Protein AF-A0A5D3CBD1-F1 (afdb_monomer_lite)

Organism: Cucumis melo var. makuwa (NCBI:txid1194695)

pLDDT: mean 77.04, std 16.23, range [47.97, 93.94]

Secondary structure (DSSP, 8-state):
--SHHHHHHHHHTS-HHHHHHHHHT--SSHHHHHHHHHHHHHHHHHHHHHHHHHHHHS---------------

Sequence (73 aa):
MAESIPMDAFATGLEPSLQAEVVSRYPHTLDACIGEAQLVNDRNLASKLAEVEWGNQGSGSVVTQPSKKDGRN

Structure (mmCIF, N/CA/C/O backbone):
data_AF-A0A5D3CBD1-F1
#
_entry.id   AF-A0A5D3CBD1-F1
#
loop_
_atom_site.group_PDB
_atom_site.id
_atom_site.type_symbol
_atom_site.label_atom_id
_atom_site.label_alt_id
_atom_site.label_comp_id
_atom_site.label_asym_id
_atom_site.label_entity_id
_atom_site.label_seq_id
_atom_site.pdbx_PDB_ins_code
_atom_site.Cartn_x
_atom_site.Cartn_y
_atom_site.Cartn_z
_atom_site.occupancy
_atom_site.B_iso_or_equiv
_atom_site.auth_seq_id
_atom_site.auth_comp_id
_atom_site.auth_asym_id
_atom_site.auth_atom_id
_atom_site.pdbx_PDB_model_num
ATOM 1 N N . MET A 1 1 ? 8.505 -8.696 -18.364 1.00 57.28 1 MET A N 1
ATOM 2 C CA . MET A 1 1 ? 8.678 -9.652 -17.238 1.00 57.28 1 MET A CA 1
ATOM 3 C C . MET A 1 1 ? 9.629 -9.155 -16.136 1.00 57.28 1 MET A C 1
ATOM 5 O O . MET A 1 1 ? 9.735 -9.838 -15.132 1.00 57.28 1 MET A O 1
ATOM 9 N N . ALA A 1 2 ? 10.282 -7.986 -16.249 1.00 59.72 2 ALA A N 1
ATOM 10 C CA . ALA A 1 2 ? 11.224 -7.490 -15.227 1.00 59.72 2 ALA A CA 1
ATOM 11 C C . ALA A 1 2 ? 10.643 -6.420 -14.275 1.00 59.72 2 ALA A C 1
ATOM 13 O O . ALA A 1 2 ? 11.295 -6.048 -13.307 1.00 59.72 2 ALA A O 1
ATOM 14 N N . GLU A 1 3 ? 9.425 -5.933 -14.520 1.00 61.00 3 GLU A N 1
ATOM 15 C CA . GLU A 1 3 ? 8.786 -4.890 -13.699 1.00 61.00 3 GLU A CA 1
ATOM 16 C C . GLU A 1 3 ? 8.194 -5.405 -12.379 1.00 61.00 3 GLU A C 1
ATOM 18 O O . GLU A 1 3 ? 8.026 -4.630 -11.446 1.00 61.00 3 GLU A O 1
ATOM 23 N N . SER A 1 4 ? 7.946 -6.715 -12.265 1.00 64.06 4 SER A N 1
ATOM 24 C CA . SER A 1 4 ? 7.300 -7.305 -11.085 1.00 64.06 4 SER A CA 1
ATOM 25 C C . SER A 1 4 ? 8.250 -7.494 -9.894 1.00 64.06 4 SER A C 1
ATOM 27 O O . SER A 1 4 ? 7.806 -7.414 -8.755 1.00 64.06 4 SER A O 1
ATOM 29 N N . ILE A 1 5 ? 9.552 -7.715 -10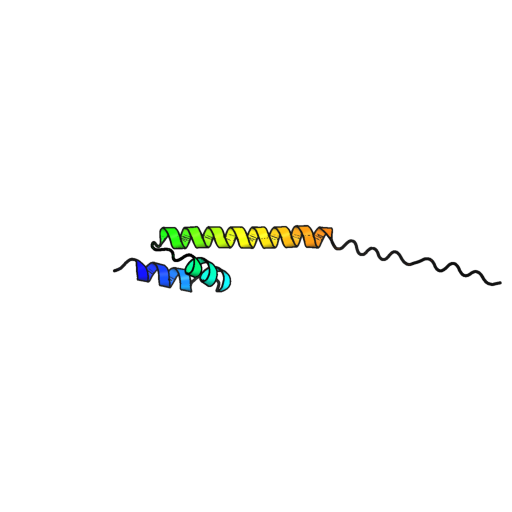.132 1.00 70.12 5 ILE A N 1
ATOM 30 C CA . ILE A 1 5 ? 10.548 -7.907 -9.056 1.00 70.12 5 ILE A CA 1
ATOM 31 C C . ILE A 1 5 ? 10.731 -6.628 -8.210 1.00 70.12 5 ILE A C 1
ATOM 33 O O . ILE A 1 5 ? 10.709 -6.727 -6.985 1.00 70.12 5 ILE A O 1
ATOM 37 N N . PRO A 1 6 ? 10.854 -5.420 -8.804 1.00 81.25 6 PRO A N 1
ATOM 38 C CA . PRO A 1 6 ? 10.891 -4.171 -8.040 1.00 81.25 6 PRO A CA 1
ATOM 39 C C . PRO A 1 6 ? 9.644 -3.933 -7.183 1.00 81.25 6 PRO A C 1
ATOM 41 O O . PRO A 1 6 ? 9.748 -3.383 -6.091 1.00 81.25 6 PRO A O 1
ATOM 44 N N . MET A 1 7 ? 8.471 -4.337 -7.675 1.00 84.69 7 MET A N 1
ATOM 45 C CA . M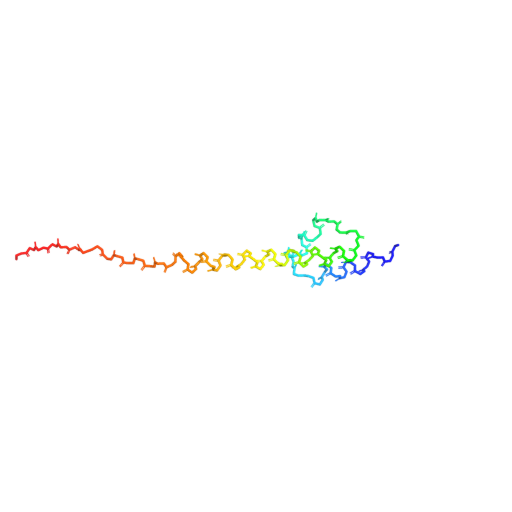ET A 1 7 ? 7.194 -4.125 -6.988 1.00 84.69 7 MET A CA 1
ATOM 46 C C . MET A 1 7 ? 7.051 -5.029 -5.771 1.00 84.69 7 MET A C 1
ATOM 48 O O . MET A 1 7 ? 6.625 -4.563 -4.720 1.00 84.69 7 MET A O 1
ATOM 52 N N . ASP A 1 8 ? 7.448 -6.293 -5.905 1.00 84.50 8 ASP A N 1
ATOM 53 C CA . ASP A 1 8 ? 7.426 -7.266 -4.814 1.00 84.50 8 ASP A CA 1
ATOM 54 C C . ASP A 1 8 ? 8.431 -6.895 -3.712 1.00 84.50 8 ASP A C 1
ATOM 56 O O . ASP A 1 8 ? 8.085 -6.858 -2.531 1.00 84.50 8 ASP A O 1
ATOM 60 N N . ALA A 1 9 ? 9.645 -6.485 -4.100 1.00 89.00 9 ALA A N 1
ATOM 61 C CA . ALA A 1 9 ? 10.649 -5.982 -3.164 1.00 89.00 9 ALA A CA 1
ATOM 62 C C . ALA A 1 9 ? 10.184 -4.705 -2.441 1.00 89.00 9 ALA A C 1
ATOM 64 O O . ALA A 1 9 ? 10.407 -4.566 -1.239 1.00 89.00 9 ALA A O 1
ATOM 65 N N . PHE A 1 10 ? 9.512 -3.791 -3.150 1.00 88.25 10 PHE A N 1
ATOM 66 C CA . PHE A 1 10 ? 8.931 -2.590 -2.549 1.00 88.25 10 PHE A CA 1
ATOM 67 C C . PHE A 1 10 ? 7.800 -2.940 -1.578 1.00 88.25 10 PHE A C 1
ATOM 69 O O . PHE A 1 10 ? 7.836 -2.505 -0.432 1.00 88.25 10 PHE A O 1
ATOM 76 N N . ALA A 1 11 ? 6.839 -3.765 -2.002 1.00 84.69 11 ALA A N 1
ATOM 77 C CA . ALA A 1 11 ? 5.701 -4.176 -1.183 1.00 84.69 11 ALA A CA 1
ATOM 78 C C . ALA A 1 11 ? 6.141 -4.918 0.089 1.00 84.69 11 ALA A C 1
ATOM 80 O O . ALA A 1 11 ? 5.571 -4.692 1.150 1.00 84.69 11 ALA A O 1
ATOM 81 N N . THR A 1 12 ? 7.187 -5.744 -0.001 1.00 87.94 12 THR A N 1
ATOM 82 C CA . THR A 1 12 ? 7.785 -6.450 1.147 1.00 87.94 12 THR A CA 1
ATOM 83 C C . THR A 1 12 ? 8.525 -5.505 2.105 1.00 87.94 12 THR A C 1
ATOM 85 O O . THR A 1 12 ? 8.708 -5.830 3.274 1.00 87.94 12 THR A O 1
ATOM 88 N N . GLY A 1 13 ? 8.951 -4.329 1.631 1.00 89.12 13 GLY A N 1
ATOM 89 C CA . GLY A 1 13 ? 9.566 -3.282 2.450 1.00 89.12 13 GLY A CA 1
ATOM 90 C C . GLY A 1 13 ? 8.568 -2.345 3.142 1.00 89.12 13 GLY A C 1
ATOM 91 O O . GLY A 1 13 ? 8.994 -1.484 3.912 1.00 89.12 13 GLY A O 1
ATOM 92 N N . LEU A 1 14 ? 7.266 -2.475 2.865 1.00 89.38 14 LEU A N 1
ATOM 93 C CA . LEU A 1 14 ? 6.217 -1.689 3.513 1.00 89.38 14 LEU A CA 1
ATOM 94 C C . LEU A 1 14 ? 5.798 -2.308 4.851 1.00 89.38 14 LEU A C 1
ATOM 96 O O . LEU A 1 14 ? 5.929 -3.507 5.083 1.00 89.38 14 LEU A O 1
ATOM 100 N N . GLU A 1 15 ? 5.213 -1.480 5.717 1.00 91.12 15 GLU A N 1
ATOM 101 C CA . GLU A 1 15 ? 4.515 -1.963 6.909 1.00 91.12 15 GLU A CA 1
ATOM 102 C C . GLU A 1 15 ? 3.375 -2.927 6.505 1.00 91.12 15 GLU A C 1
ATOM 104 O O . GLU A 1 15 ? 2.683 -2.662 5.516 1.00 91.12 15 GLU A O 1
ATOM 109 N N . PRO A 1 16 ? 3.100 -4.003 7.269 1.00 89.81 16 PRO A N 1
ATOM 110 C CA . PRO A 1 16 ? 2.145 -5.050 6.878 1.00 89.81 16 PRO A CA 1
ATOM 111 C C . PRO A 1 16 ? 0.726 -4.539 6.588 1.00 89.81 16 PRO A C 1
ATOM 113 O O . PRO A 1 16 ? 0.039 -5.038 5.696 1.00 89.81 16 PRO A O 1
ATOM 116 N N . SER A 1 17 ? 0.283 -3.528 7.337 1.00 87.00 17 SER A N 1
ATOM 117 C CA . SER A 1 17 ? -1.009 -2.861 7.146 1.00 87.00 17 SER A CA 1
ATOM 118 C C . SER A 1 17 ? -1.069 -2.107 5.818 1.00 87.00 17 SER A C 1
ATOM 120 O O . SER A 1 17 ? -2.066 -2.193 5.103 1.00 87.00 17 SER A O 1
ATOM 122 N N . LEU A 1 18 ? 0.018 -1.422 5.459 1.00 88.44 18 LEU A N 1
ATOM 123 C CA . LEU A 1 18 ? 0.154 -0.727 4.185 1.00 88.44 18 LEU A CA 1
ATOM 124 C C . LEU A 1 18 ? 0.236 -1.721 3.025 1.00 88.44 18 LEU A C 1
ATOM 126 O O . LEU A 1 18 ? -0.449 -1.554 2.020 1.00 88.44 18 LEU A O 1
ATOM 130 N N . GLN A 1 19 ? 1.039 -2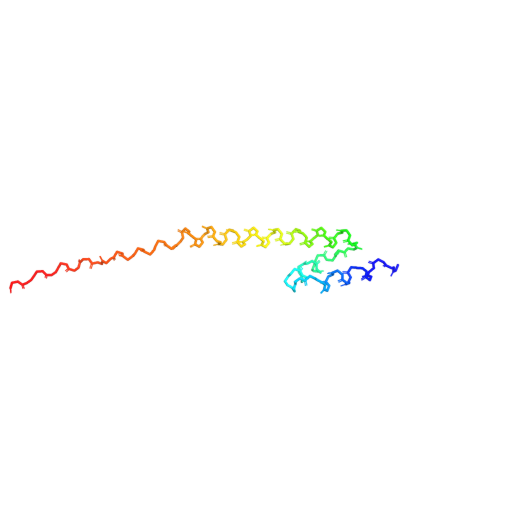.775 3.180 1.00 90.81 19 GLN A N 1
ATOM 131 C CA . GLN A 1 19 ? 1.224 -3.813 2.173 1.00 90.81 19 GLN A CA 1
ATOM 132 C C . GLN A 1 19 ? -0.109 -4.466 1.798 1.00 90.81 19 GLN A C 1
ATOM 134 O O . GLN A 1 19 ? -0.417 -4.577 0.614 1.00 90.81 19 GLN A O 1
ATOM 139 N N . ALA A 1 20 ? -0.920 -4.863 2.783 1.00 90.75 20 ALA A N 1
ATOM 140 C CA . ALA A 1 20 ? -2.215 -5.490 2.528 1.00 90.75 20 ALA A CA 1
ATOM 141 C C . ALA A 1 20 ? -3.148 -4.583 1.708 1.00 90.75 20 ALA A C 1
ATOM 143 O O . ALA A 1 20 ? -3.819 -5.052 0.788 1.00 90.75 20 ALA A O 1
ATOM 144 N N . GLU A 1 21 ? -3.169 -3.283 2.008 1.00 90.81 21 GLU A N 1
ATOM 145 C CA . GLU A 1 21 ? -4.041 -2.334 1.317 1.00 90.81 21 GLU A CA 1
ATOM 146 C C . GLU A 1 21 ? -3.530 -2.009 -0.096 1.00 90.81 21 GLU A C 1
ATOM 148 O O . GLU A 1 21 ? -4.319 -1.995 -1.039 1.00 90.81 21 GLU A O 1
ATOM 153 N N . VAL A 1 22 ? -2.216 -1.841 -0.273 1.00 89.88 22 VAL A N 1
ATOM 154 C CA . VAL A 1 22 ? -1.586 -1.623 -1.586 1.00 89.88 22 VAL A CA 1
ATOM 155 C C . VAL A 1 22 ? -1.756 -2.847 -2.489 1.00 89.88 22 VAL A C 1
ATOM 157 O O . VAL A 1 22 ? -2.157 -2.704 -3.640 1.00 89.88 22 VAL A O 1
ATOM 160 N N . VAL A 1 23 ? -1.533 -4.060 -1.973 1.00 87.69 23 VAL A N 1
ATOM 161 C CA . VAL A 1 23 ? -1.710 -5.313 -2.730 1.00 87.69 23 VAL A CA 1
ATOM 162 C C . VAL A 1 23 ? -3.175 -5.530 -3.117 1.00 87.69 23 VAL A C 1
ATOM 164 O O . VAL A 1 23 ? -3.451 -5.947 -4.239 1.00 87.69 23 VAL A O 1
ATOM 167 N N . SER A 1 24 ? -4.122 -5.191 -2.236 1.00 89.81 24 SER A N 1
ATOM 168 C CA . SER A 1 24 ? -5.566 -5.286 -2.512 1.00 89.81 24 SER A CA 1
ATOM 169 C C . SER A 1 24 ? -6.012 -4.424 -3.700 1.00 89.81 24 SER A C 1
ATOM 171 O O . SER A 1 24 ? -6.998 -4.736 -4.368 1.00 89.81 24 SER A O 1
ATOM 173 N N . ARG A 1 25 ? -5.272 -3.352 -4.005 1.00 88.81 25 ARG A N 1
ATOM 174 C CA . ARG A 1 25 ? -5.545 -2.477 -5.151 1.00 88.81 25 ARG A CA 1
ATOM 175 C C . ARG A 1 25 ? -4.893 -2.930 -6.456 1.00 88.81 25 ARG A C 1
ATOM 177 O O . ARG A 1 25 ? -5.127 -2.302 -7.483 1.00 88.81 25 ARG A O 1
ATOM 184 N N . TYR A 1 26 ? -4.134 -4.029 -6.431 1.00 87.81 26 TYR A N 1
ATOM 185 C CA . TYR A 1 26 ? -3.496 -4.638 -7.600 1.00 87.81 26 TYR A CA 1
ATOM 186 C C . TYR A 1 26 ? -2.759 -3.619 -8.491 1.00 87.81 26 TYR A C 1
ATOM 188 O O . TYR A 1 26 ? -3.089 -3.476 -9.670 1.00 87.81 26 TYR A O 1
ATOM 196 N N . PRO A 1 27 ? -1.755 -2.886 -7.971 1.00 86.12 27 PRO A N 1
ATOM 197 C CA . PRO A 1 27 ? -0.947 -2.016 -8.810 1.00 86.12 27 PRO A CA 1
ATOM 198 C C . PRO A 1 27 ? -0.223 -2.851 -9.875 1.00 86.12 27 PRO A C 1
ATOM 200 O O . PRO A 1 27 ? 0.399 -3.866 -9.569 1.00 86.12 27 PRO A O 1
ATOM 203 N N . HIS A 1 28 ? -0.298 -2.415 -11.134 1.00 86.31 28 HIS A N 1
ATOM 204 C CA . HIS A 1 28 ? 0.371 -3.073 -12.267 1.00 86.31 28 HIS A CA 1
ATOM 205 C C . HIS A 1 28 ? 1.758 -2.485 -12.574 1.00 86.31 28 HIS A C 1
ATOM 207 O O . HIS A 1 28 ? 2.515 -3.081 -13.332 1.00 86.31 28 HIS A O 1
ATOM 213 N N . THR A 1 29 ? 2.100 -1.324 -12.003 1.00 87.69 29 THR A N 1
ATOM 214 C CA . THR A 1 29 ? 3.404 -0.667 -12.178 1.00 87.69 29 THR A CA 1
ATOM 215 C C . THR A 1 29 ? 3.998 -0.233 -10.841 1.00 87.69 29 THR A C 1
ATOM 217 O O . THR A 1 29 ? 3.273 0.037 -9.882 1.00 87.69 29 THR A O 1
ATOM 220 N N . LEU A 1 30 ? 5.329 -0.136 -10.772 1.00 87.19 30 LEU A N 1
ATOM 221 C CA . LEU A 1 30 ? 6.027 0.344 -9.574 1.00 87.19 30 LEU A CA 1
ATOM 222 C C . LEU A 1 30 ? 5.569 1.749 -9.168 1.00 87.19 30 LEU A C 1
ATOM 224 O O . LEU A 1 30 ? 5.367 1.996 -7.986 1.00 87.19 30 LEU A O 1
ATOM 228 N N . ASP A 1 31 ? 5.354 2.632 -10.144 1.00 89.25 31 ASP A N 1
ATOM 229 C CA . ASP A 1 31 ? 4.833 3.983 -9.921 1.00 89.2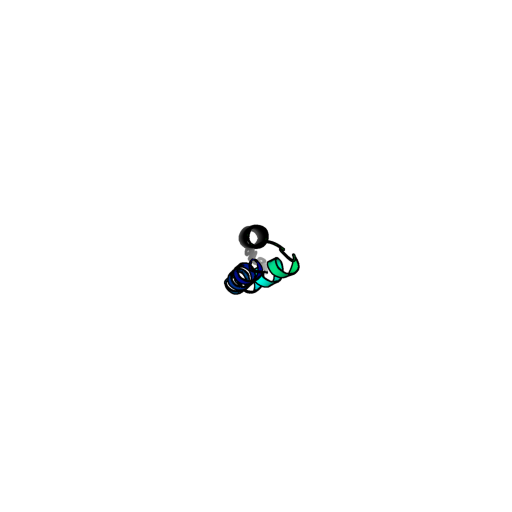5 31 ASP A CA 1
ATOM 230 C C . ASP A 1 31 ? 3.457 3.956 -9.238 1.00 89.25 31 ASP A C 1
ATOM 232 O O . ASP A 1 31 ? 3.266 4.601 -8.209 1.00 89.25 31 ASP A O 1
ATOM 236 N N . ALA A 1 32 ? 2.544 3.102 -9.720 1.00 89.31 32 ALA A N 1
ATOM 237 C CA . ALA A 1 32 ? 1.258 2.887 -9.065 1.00 89.31 32 ALA A CA 1
ATOM 238 C C . ALA A 1 32 ? 1.434 2.313 -7.652 1.00 89.31 32 ALA A C 1
ATOM 240 O O . ALA A 1 32 ? 0.776 2.763 -6.727 1.00 89.31 32 ALA A O 1
ATOM 241 N N . CYS A 1 33 ? 2.353 1.367 -7.445 1.00 90.62 33 CYS A N 1
ATOM 242 C CA . CYS A 1 33 ? 2.614 0.802 -6.118 1.00 90.62 33 CYS A CA 1
ATOM 243 C C . CYS A 1 33 ? 3.108 1.868 -5.121 1.00 90.62 33 CYS A C 1
ATOM 245 O O . CYS A 1 33 ? 2.637 1.923 -3.986 1.00 90.62 33 CYS A O 1
ATOM 247 N N . ILE A 1 34 ? 4.008 2.755 -5.559 1.00 91.25 34 ILE A N 1
ATOM 248 C CA . ILE A 1 34 ? 4.518 3.873 -4.756 1.00 91.25 34 ILE A CA 1
ATOM 249 C C . ILE A 1 34 ? 3.402 4.884 -4.469 1.00 91.25 34 ILE A C 1
ATOM 251 O O . ILE A 1 34 ? 3.242 5.297 -3.320 1.00 91.25 34 ILE A O 1
ATOM 255 N N . GLY A 1 35 ? 2.617 5.258 -5.482 1.00 92.56 35 GLY A N 1
ATOM 256 C CA . GLY A 1 35 ? 1.503 6.196 -5.333 1.00 92.56 35 GLY A CA 1
ATOM 257 C C . GLY A 1 35 ? 0.425 5.676 -4.382 1.00 92.56 35 GLY A C 1
ATOM 258 O O . GLY A 1 35 ? -0.003 6.389 -3.476 1.00 92.56 35 GLY A O 1
ATOM 259 N N . GLU A 1 36 ? 0.047 4.406 -4.522 1.00 93.31 36 GLU A N 1
ATOM 260 C CA . GLU A 1 36 ? -0.935 3.773 -3.643 1.00 93.31 36 GLU A CA 1
ATOM 261 C C . GLU A 1 36 ? -0.397 3.647 -2.215 1.00 93.31 36 GLU A C 1
ATOM 263 O O . GLU A 1 36 ? -1.122 3.946 -1.268 1.00 93.31 36 GLU A O 1
ATOM 268 N N . ALA A 1 37 ? 0.882 3.300 -2.033 1.00 92.06 37 ALA A N 1
ATOM 269 C CA . ALA A 1 37 ? 1.498 3.266 -0.707 1.00 92.06 37 ALA A CA 1
ATOM 270 C C . ALA A 1 37 ? 1.482 4.643 -0.029 1.00 92.06 37 ALA A C 1
ATOM 272 O O . ALA A 1 37 ? 1.154 4.740 1.155 1.00 92.06 37 ALA A O 1
ATOM 273 N N . GLN A 1 38 ? 1.778 5.714 -0.773 1.00 93.94 38 GLN A N 1
ATOM 274 C CA . GLN A 1 38 ? 1.692 7.081 -0.258 1.00 93.94 38 GLN A CA 1
ATOM 275 C C . GLN A 1 38 ? 0.260 7.444 0.142 1.00 93.94 38 GLN A C 1
ATOM 277 O O . GLN A 1 38 ? 0.048 7.905 1.259 1.00 93.94 38 GLN A O 1
ATOM 282 N N . LEU A 1 39 ? -0.726 7.175 -0.717 1.00 93.81 39 LEU A N 1
ATOM 283 C CA . LEU A 1 39 ? -2.135 7.477 -0.444 1.00 93.81 39 LEU A CA 1
ATOM 284 C C . LEU A 1 39 ? -2.673 6.735 0.785 1.00 93.81 39 LEU A C 1
ATOM 286 O O . LEU A 1 39 ? -3.384 7.322 1.602 1.00 93.81 39 LEU A O 1
ATOM 290 N N . VAL A 1 40 ? -2.340 5.450 0.928 1.00 91.44 40 VAL A N 1
ATOM 291 C CA . VAL A 1 40 ? -2.728 4.641 2.094 1.00 91.44 40 VAL A CA 1
ATOM 292 C C . VAL A 1 40 ? -2.074 5.193 3.362 1.00 91.44 40 VAL A C 1
ATOM 294 O O . VAL A 1 40 ? -2.738 5.326 4.391 1.00 91.44 40 VAL A O 1
ATOM 297 N N . ASN A 1 41 ? -0.793 5.568 3.291 1.00 91.56 41 ASN A N 1
ATOM 298 C CA . ASN A 1 41 ? -0.087 6.167 4.419 1.00 91.56 41 ASN A CA 1
ATOM 299 C C . ASN A 1 41 ? -0.697 7.508 4.837 1.00 91.56 41 ASN A C 1
ATOM 301 O O . ASN A 1 41 ? -0.933 7.719 6.025 1.00 91.56 41 ASN A O 1
ATOM 305 N N . ASP A 1 42 ? -1.002 8.381 3.877 1.00 92.69 42 ASP A N 1
ATOM 306 C CA . ASP A 1 42 ? -1.657 9.665 4.131 1.00 92.69 42 ASP A CA 1
ATOM 307 C C . ASP A 1 42 ? -3.031 9.471 4.774 1.00 92.69 42 ASP A C 1
ATOM 309 O O . ASP A 1 42 ? -3.353 10.115 5.770 1.00 92.69 42 ASP A O 1
ATOM 313 N N . ARG A 1 43 ? -3.823 8.512 4.280 1.00 90.50 43 ARG A N 1
ATOM 314 C CA . ARG A 1 43 ? -5.125 8.172 4.868 1.00 90.50 43 ARG A CA 1
ATOM 315 C C . ARG A 1 43 ? -4.990 7.663 6.300 1.00 90.50 43 ARG A C 1
ATOM 317 O O . ARG A 1 43 ? -5.761 8.075 7.164 1.00 90.50 43 ARG A O 1
ATOM 324 N N . ASN A 1 44 ? -4.034 6.774 6.558 1.00 89.12 44 ASN A N 1
ATOM 325 C CA . ASN A 1 44 ? -3.783 6.250 7.897 1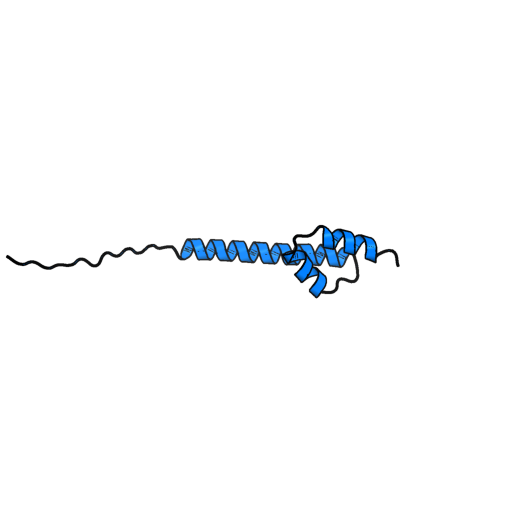.00 89.12 44 ASN A CA 1
ATOM 326 C C . ASN A 1 44 ? -3.311 7.363 8.842 1.00 89.12 44 ASN A C 1
ATOM 328 O O . ASN A 1 44 ? -3.773 7.451 9.976 1.00 89.12 44 ASN A O 1
ATOM 332 N N . LEU A 1 45 ? -2.440 8.257 8.369 1.00 89.31 45 LEU A N 1
ATOM 333 C CA . LEU A 1 45 ? -2.008 9.427 9.125 1.00 89.31 45 LEU A CA 1
ATOM 334 C C . LEU A 1 45 ? -3.185 10.361 9.423 1.00 89.31 45 LEU A C 1
ATOM 336 O O . LEU A 1 45 ? -3.363 10.746 10.574 1.00 89.31 45 LEU A O 1
ATOM 340 N N . ALA A 1 46 ? -4.016 10.673 8.430 1.00 91.06 46 ALA A N 1
ATOM 341 C CA . ALA A 1 46 ? -5.210 11.494 8.600 1.00 91.06 46 ALA A CA 1
ATOM 342 C C . ALA A 1 46 ? -6.206 10.860 9.581 1.00 91.06 46 ALA A C 1
ATOM 344 O O . ALA A 1 46 ? -6.746 11.561 10.431 1.00 91.06 46 ALA A O 1
ATOM 345 N N . SER A 1 47 ? -6.404 9.538 9.518 1.00 86.94 47 SER A N 1
ATOM 346 C CA . SER A 1 47 ? -7.244 8.805 10.472 1.00 86.94 47 SER A CA 1
ATOM 347 C C . SER A 1 47 ? -6.678 8.900 11.885 1.00 86.94 47 SER A C 1
ATOM 349 O O . SER A 1 47 ? -7.392 9.302 12.795 1.00 86.94 47 SER A O 1
ATOM 351 N N . LYS A 1 48 ? -5.376 8.647 12.063 1.00 87.25 48 LYS A N 1
ATOM 352 C CA . LYS A 1 48 ? -4.706 8.769 13.365 1.00 87.25 48 LYS A CA 1
ATOM 353 C C . LYS A 1 48 ? -4.772 10.194 13.914 1.00 87.25 48 LYS A C 1
ATOM 355 O O . LYS A 1 48 ? -4.953 10.375 15.113 1.00 87.25 48 LYS A O 1
ATOM 360 N N . LEU A 1 49 ? -4.627 11.209 13.062 1.00 86.06 49 LEU A N 1
ATOM 361 C CA . LEU A 1 49 ? -4.760 12.613 13.454 1.00 86.06 49 LEU A CA 1
ATOM 362 C C . LEU A 1 49 ? -6.201 12.953 13.846 1.00 86.06 49 LEU A C 1
ATOM 364 O O . LEU A 1 49 ? -6.400 13.606 14.865 1.00 86.06 49 LEU A O 1
ATOM 368 N N . ALA A 1 50 ? -7.195 12.463 13.103 1.00 84.81 50 ALA A N 1
ATOM 369 C CA . ALA A 1 50 ? -8.604 12.618 13.452 1.00 84.81 50 ALA A CA 1
ATOM 370 C C . ALA A 1 50 ? -8.942 11.906 14.774 1.00 84.81 50 ALA A C 1
ATOM 372 O O . ALA A 1 50 ? -9.635 12.469 15.615 1.00 84.81 50 ALA A O 1
ATOM 373 N N . GLU A 1 51 ? -8.405 10.707 15.009 1.00 80.12 51 GLU A N 1
ATOM 374 C CA . GLU A 1 51 ? -8.548 9.981 16.275 1.00 80.12 51 GLU A CA 1
ATOM 375 C C . GLU A 1 51 ? -7.905 10.733 17.445 1.00 80.12 51 GLU A C 1
ATOM 377 O O . GLU A 1 51 ? -8.491 10.806 18.523 1.00 80.12 51 GLU A O 1
ATOM 382 N N . VAL A 1 52 ? -6.731 11.340 17.245 1.00 78.62 52 VAL A N 1
ATOM 383 C CA . VAL A 1 52 ? -6.074 12.188 18.254 1.00 78.62 52 VAL A CA 1
ATOM 384 C C . VAL A 1 52 ? -6.887 13.459 18.519 1.00 78.62 52 VAL A C 1
ATOM 386 O O . VAL A 1 52 ? -7.073 13.838 19.676 1.00 78.62 52 VAL A O 1
ATOM 389 N N . GLU A 1 53 ? -7.419 14.099 17.478 1.00 71.25 53 GLU A N 1
ATOM 390 C CA . GLU A 1 53 ? -8.254 15.299 17.592 1.00 71.25 53 GLU A CA 1
ATOM 391 C C . GLU A 1 53 ? -9.590 15.011 18.299 1.00 71.25 53 GLU A C 1
ATOM 393 O O . GLU A 1 53 ? -10.065 15.826 19.092 1.00 71.25 53 GLU A O 1
ATOM 398 N N . TRP A 1 54 ? -10.172 13.828 18.093 1.00 57.81 54 TRP A N 1
ATOM 399 C CA . TRP A 1 54 ? -11.385 13.384 18.786 1.00 57.81 54 TRP A CA 1
ATOM 400 C C . TRP A 1 54 ? -11.102 12.850 20.199 1.00 57.81 54 TRP A C 1
ATOM 402 O O . TRP A 1 54 ? -11.890 13.084 21.115 1.00 57.81 54 TRP A O 1
ATOM 412 N N . GLY A 1 55 ? -9.957 12.202 20.420 1.00 54.84 55 GLY A N 1
ATOM 413 C CA . GLY A 1 55 ? -9.505 11.739 21.735 1.00 54.84 55 GLY A CA 1
ATOM 414 C C . GLY A 1 55 ? -9.128 12.883 22.682 1.00 54.84 55 GLY A C 1
ATOM 415 O O . GLY A 1 55 ? -9.332 12.776 23.891 1.00 54.84 55 GLY A O 1
ATOM 416 N N . ASN A 1 56 ? -8.657 14.011 22.142 1.00 54.22 56 ASN A N 1
ATOM 417 C CA . ASN A 1 56 ? -8.380 15.227 22.910 1.00 54.22 56 ASN A CA 1
ATOM 418 C C . ASN A 1 56 ? -9.641 16.072 23.192 1.00 54.22 56 ASN A C 1
ATOM 420 O O . ASN A 1 56 ? -9.652 16.865 24.129 1.00 54.22 56 ASN A O 1
ATOM 424 N N . GLN A 1 57 ? -10.724 15.890 22.426 1.00 50.59 57 GLN A N 1
ATOM 425 C CA . GLN A 1 57 ? -12.005 16.587 22.634 1.00 50.59 57 GLN A CA 1
ATOM 426 C C . GLN A 1 57 ? -13.030 15.773 23.447 1.00 50.59 57 GLN A C 1
ATOM 428 O O . GLN A 1 57 ? -14.067 16.303 23.840 1.00 50.59 57 GLN A O 1
ATOM 433 N N . GLY A 1 58 ? -12.732 14.505 23.751 1.00 47.97 58 GLY A N 1
ATOM 434 C CA . GLY A 1 58 ? -13.608 13.597 24.501 1.00 47.97 58 GLY A CA 1
ATOM 435 C C . GLY A 1 58 ? -13.181 13.279 25.937 1.00 47.97 58 GLY A C 1
ATOM 436 O O . GLY A 1 58 ? -13.907 12.568 26.624 1.00 47.97 58 GLY A O 1
ATOM 437 N N . SER A 1 59 ? -12.050 13.798 26.427 1.00 48.62 59 SER A N 1
ATOM 438 C CA . SER A 1 59 ? -11.635 13.634 27.831 1.00 48.62 59 SER A CA 1
ATOM 439 C C . SER A 1 59 ? -11.848 14.917 28.635 1.00 48.62 59 SER A C 1
ATOM 441 O O . SER A 1 59 ? -11.002 15.376 29.399 1.00 48.62 59 SER A O 1
ATOM 443 N N . GLY A 1 60 ? -13.038 15.499 28.494 1.00 49.41 60 GLY A N 1
ATOM 444 C CA . GLY A 1 60 ? -13.643 16.211 29.606 1.00 49.41 60 GLY A CA 1
ATOM 445 C C . GLY A 1 60 ? -14.018 15.175 30.658 1.00 49.41 60 GLY A C 1
ATOM 446 O O . GLY A 1 60 ? -15.151 14.702 30.674 1.00 49.41 60 GLY A O 1
ATOM 447 N N . SER A 1 61 ? -13.069 14.802 31.522 1.00 48.78 61 SER A N 1
ATOM 448 C CA . SER A 1 61 ? -13.373 14.134 32.788 1.00 48.78 61 SER A CA 1
ATOM 449 C C . SER A 1 61 ? -14.190 15.105 33.639 1.00 48.78 61 SER A C 1
ATOM 451 O O . SER A 1 61 ? -13.686 15.807 34.515 1.00 48.78 61 SER A O 1
ATOM 453 N N . VAL A 1 62 ? -15.479 15.200 33.323 1.00 54.41 62 VAL A N 1
ATOM 454 C CA . VAL A 1 62 ? -16.486 15.814 34.167 1.00 54.41 62 VAL A CA 1
ATOM 455 C C . VAL A 1 62 ? -16.726 14.848 35.319 1.00 54.41 62 VAL A C 1
ATOM 457 O O . VAL A 1 62 ? -17.704 14.113 35.387 1.00 54.41 62 VAL A O 1
ATOM 460 N N . VAL A 1 63 ? -15.810 14.855 36.281 1.00 49.50 63 VAL A N 1
ATOM 461 C CA . VAL A 1 63 ? -16.156 14.450 37.640 1.00 49.50 63 VAL A CA 1
ATOM 462 C C . VAL A 1 63 ? -16.980 15.579 38.258 1.00 49.50 63 VAL A C 1
ATOM 464 O O . VAL A 1 63 ? -16.547 16.277 39.169 1.00 49.50 63 VAL A O 1
ATOM 467 N N . THR A 1 64 ? -18.206 15.788 37.767 1.00 50.47 64 THR A N 1
ATOM 468 C CA . THR A 1 64 ? -19.217 16.447 38.594 1.00 50.47 64 THR A CA 1
ATOM 469 C C . THR A 1 64 ? -19.524 15.474 39.720 1.00 50.47 64 THR A C 1
ATOM 471 O O . THR A 1 64 ? -20.318 14.548 39.571 1.00 50.47 64 THR A O 1
ATOM 474 N N . GLN A 1 65 ? -18.850 15.661 40.853 1.00 55.47 65 GLN A N 1
ATOM 475 C CA . GLN A 1 65 ? -19.258 15.043 42.103 1.00 55.47 65 GLN A CA 1
ATOM 476 C C . GLN A 1 65 ? -20.704 15.482 42.385 1.00 55.47 65 GLN A C 1
ATOM 478 O O . GLN A 1 65 ? -20.959 16.687 42.480 1.00 55.47 65 GLN A O 1
ATOM 483 N N . PRO A 1 66 ? -21.675 14.563 42.527 1.00 48.84 66 PRO A N 1
ATOM 484 C CA . PRO A 1 66 ? -22.979 14.946 43.027 1.00 48.84 66 PRO A CA 1
ATOM 485 C C . PRO A 1 66 ? -22.819 15.344 44.496 1.00 48.84 66 PRO A C 1
ATOM 487 O O . PRO A 1 66 ? -22.503 14.523 45.359 1.00 48.84 66 PRO A O 1
ATOM 490 N N . SER A 1 67 ? -23.029 16.632 44.757 1.00 53.56 67 SER A N 1
ATOM 491 C CA . SER A 1 67 ? -23.165 17.203 46.091 1.00 53.56 67 SER A CA 1
ATOM 492 C C . SER A 1 67 ? -24.298 16.481 46.827 1.00 53.56 67 SER A C 1
ATOM 494 O O . SER A 1 67 ? -25.480 16.728 46.582 1.00 53.56 67 SER A O 1
ATOM 496 N N . LYS A 1 68 ? -23.952 15.544 47.717 1.00 60.88 68 LYS A N 1
ATOM 497 C CA . LYS A 1 68 ? -24.893 15.001 48.700 1.00 60.88 68 LYS A CA 1
ATOM 498 C C . LYS A 1 68 ? -25.022 16.012 49.832 1.00 60.88 68 LYS A C 1
ATOM 500 O O . LYS A 1 68 ? -24.294 15.977 50.817 1.00 60.88 68 LYS A O 1
ATOM 505 N N . LYS A 1 69 ? -25.984 16.915 49.664 1.00 60.53 69 LYS A N 1
ATOM 506 C CA . LYS A 1 69 ? -26.626 17.634 50.759 1.00 60.53 69 LYS A CA 1
ATOM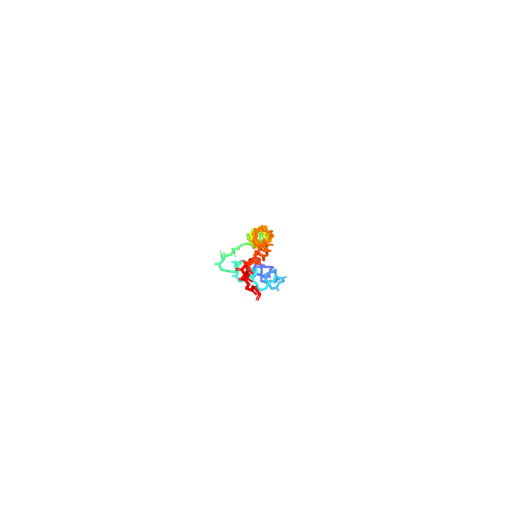 507 C C . LYS A 1 69 ? -27.482 16.626 51.536 1.00 60.53 69 LYS A C 1
ATOM 509 O O . LYS A 1 69 ? -28.612 16.374 51.141 1.00 60.53 69 LYS A O 1
ATOM 514 N N . ASP A 1 70 ? -26.965 16.058 52.622 1.00 52.84 70 ASP A N 1
ATOM 515 C CA . ASP A 1 70 ? -27.818 15.576 53.718 1.00 52.84 70 ASP A CA 1
ATOM 516 C C . ASP A 1 70 ? -27.367 16.305 54.979 1.00 52.84 70 ASP A C 1
ATOM 518 O O . ASP A 1 70 ? -26.332 16.014 55.574 1.00 52.84 70 ASP A O 1
ATOM 522 N N . GLY A 1 71 ? -28.122 17.349 55.308 1.00 63.06 71 GLY A N 1
ATOM 523 C CA . GLY A 1 71 ? -28.139 17.869 56.656 1.00 63.06 71 GLY A CA 1
ATOM 524 C C . GLY A 1 71 ? -28.985 16.933 57.505 1.00 63.06 71 GLY A C 1
ATOM 525 O O . GLY A 1 71 ? -30.141 16.674 57.169 1.00 63.06 71 GLY A O 1
ATOM 526 N N . ARG A 1 72 ? -28.431 16.487 58.628 1.00 61.06 72 ARG A N 1
ATOM 527 C CA . ARG A 1 72 ? -29.217 16.023 59.765 1.00 61.06 72 ARG A CA 1
ATOM 528 C C . ARG A 1 72 ? -28.465 16.325 61.059 1.00 61.06 72 ARG A C 1
ATOM 530 O O . ARG A 1 72 ? -27.456 15.700 61.354 1.00 61.06 72 ARG A O 1
ATOM 537 N N . ASN A 1 73 ? -28.975 17.384 61.689 1.00 52.84 73 ASN A N 1
ATOM 538 C CA . ASN A 1 73 ? -29.039 17.729 63.111 1.00 52.84 73 ASN A CA 1
ATOM 539 C C . ASN A 1 73 ? -28.138 16.965 64.089 1.00 52.84 73 ASN A C 1
ATOM 541 O O . ASN A 1 73 ? -28.466 15.795 64.384 1.00 52.84 73 ASN A O 1
#

Radius of gyration: 24.38 Å; chains: 1; bounding box: 40×28×80 Å

Foldseek 3Di:
DPFVVLLVVVLVVDDPVLSVQLVVVPDPGNVSSVVSSVVVVVVVVVVVVVVVVVVVVPPPPPPPPPPPPDDDD